Protein AF-A0A147GW71-F1 (afdb_monomer_lite)

Secondary structure (DSSP, 8-state):
--------SHHHHHH--PBPPGGG--HHHHHHHHHHHHHSEEEHHHHHHHHPPTTS-HHHHHHHHHHHHHHHHHHSTTTEEEEEEEETTEEEEEE-S---SS-B-TTHHHHTT--

Radius of gyration: 15.8 Å; chains: 1; bounding box: 31×53×45 Å

Sequence (115 aa):
MRGAKKLLPSLHKAAHGPMTPADQVEPFAGRLWKLLCIRKVLTAEEAANLLVDAGQDVGRARTRASELLLAWSRQCPLAIQPSDRRIKGAKRYGLMVDLGPTPPDIRAKARSRAP

Organism: NCBI:txid433924

pLDDT: mean 84.76, std 17.25, range [36.5, 98.19]

Foldseek 3Di:
DDDDPPPPDPLLVLLDFAFDDPVRQDPLQLQLVVVCVVVQKDFLLRSLVPPDDPPDDSVVSSVVSLVSLVLLCVRRVSQKPWDPDDDVNTIMIGGPDDNDNTGHDSCVVVVVPDD

Structure (mmCIF, N/CA/C/O backbone):
data_AF-A0A147GW71-F1
#
_entry.id   AF-A0A147GW71-F1
#
loop_
_atom_site.group_PDB
_atom_site.id
_atom_site.type_symbol
_atom_site.label_atom_id
_atom_site.label_alt_id
_atom_site.label_comp_id
_atom_site.label_asym_id
_atom_site.label_entity_id
_atom_site.label_seq_id
_atom_site.pdbx_PDB_ins_code
_atom_site.Cartn_x
_atom_site.Cartn_y
_atom_site.Cartn_z
_atom_site.occupancy
_atom_site.B_iso_or_equiv
_atom_site.auth_seq_id
_atom_site.auth_comp_id
_atom_site.auth_asym_id
_atom_site.auth_atom_id
_atom_site.pdbx_PDB_model_num
ATOM 1 N N . MET A 1 1 ? 16.323 -41.469 -8.888 1.00 37.78 1 MET A N 1
ATOM 2 C CA . MET A 1 1 ? 15.845 -40.229 -8.238 1.00 37.78 1 MET A CA 1
ATOM 3 C C . MET A 1 1 ? 15.941 -39.082 -9.241 1.00 37.78 1 MET A C 1
ATOM 5 O O . MET A 1 1 ? 17.045 -38.696 -9.591 1.00 37.78 1 MET A O 1
ATOM 9 N N . ARG A 1 2 ? 14.818 -38.626 -9.818 1.00 41.00 2 ARG A N 1
ATOM 10 C CA . ARG A 1 2 ? 14.815 -37.534 -10.813 1.00 41.00 2 ARG A CA 1
ATOM 11 C C . ARG A 1 2 ? 14.863 -36.200 -10.076 1.00 41.00 2 ARG A C 1
ATOM 13 O O . ARG A 1 2 ? 13.941 -35.884 -9.332 1.00 41.00 2 ARG A O 1
ATOM 20 N N . GLY A 1 3 ? 15.946 -35.452 -10.276 1.00 42.41 3 GLY A N 1
ATOM 21 C CA . GLY A 1 3 ? 16.105 -34.106 -9.742 1.00 42.41 3 GLY A CA 1
ATOM 22 C C . GLY A 1 3 ? 14.968 -33.206 -10.214 1.00 42.41 3 GLY A C 1
ATOM 23 O O . GLY A 1 3 ? 14.745 -33.046 -11.415 1.00 42.41 3 GLY A O 1
ATOM 24 N N . ALA A 1 4 ? 14.243 -32.629 -9.258 1.00 46.25 4 ALA A N 1
ATOM 25 C CA . ALA A 1 4 ? 13.316 -31.547 -9.523 1.00 46.25 4 ALA A CA 1
ATOM 26 C C . ALA A 1 4 ? 14.121 -30.384 -10.117 1.00 46.25 4 ALA A C 1
ATOM 28 O O . ALA A 1 4 ? 14.890 -29.723 -9.418 1.00 46.25 4 ALA A O 1
ATOM 29 N N . LYS A 1 5 ? 13.977 -30.155 -11.427 1.00 45.88 5 LYS A N 1
ATOM 30 C CA . LYS A 1 5 ? 14.442 -28.929 -12.076 1.00 45.88 5 LYS A CA 1
ATOM 31 C C . LYS A 1 5 ? 13.789 -27.766 -11.328 1.00 45.88 5 LYS A C 1
ATOM 33 O O . LYS A 1 5 ? 12.586 -27.557 -11.466 1.00 45.88 5 LYS A O 1
ATOM 38 N N . LYS A 1 6 ? 14.556 -27.037 -10.510 1.00 48.81 6 LYS A N 1
ATOM 39 C CA . LYS A 1 6 ? 14.127 -25.759 -9.929 1.00 48.81 6 LYS A CA 1
ATOM 40 C C . LYS A 1 6 ? 13.886 -24.783 -11.080 1.00 48.81 6 LYS A C 1
ATOM 42 O O . LYS A 1 6 ? 14.790 -24.094 -11.537 1.00 48.81 6 LYS A O 1
ATOM 47 N N . LEU A 1 7 ? 12.652 -24.759 -11.561 1.00 46.03 7 LEU A N 1
ATOM 48 C CA . LEU A 1 7 ? 12.113 -23.801 -12.520 1.00 46.03 7 LEU A CA 1
ATOM 49 C C . LEU A 1 7 ? 11.894 -22.446 -11.824 1.00 46.03 7 LEU A C 1
ATOM 51 O O . LEU A 1 7 ? 10.775 -21.969 -11.738 1.00 46.03 7 LEU A O 1
ATOM 55 N N . LEU A 1 8 ? 12.937 -21.834 -11.256 1.00 54.69 8 LEU A N 1
ATOM 56 C CA . LEU A 1 8 ? 12.825 -20.523 -10.598 1.00 54.69 8 LEU A CA 1
ATOM 57 C C . LEU A 1 8 ? 14.076 -19.657 -10.822 1.00 54.69 8 LEU A C 1
ATOM 59 O O . LEU A 1 8 ? 14.894 -19.501 -9.919 1.00 54.69 8 LEU A O 1
ATOM 63 N N . PRO A 1 9 ? 14.254 -19.120 -12.043 1.00 47.50 9 PRO A N 1
ATOM 64 C CA . PRO A 1 9 ? 14.814 -17.761 -12.140 1.00 47.50 9 PRO A CA 1
ATOM 65 C C . PRO A 1 9 ? 14.070 -16.819 -13.109 1.00 47.50 9 PRO A C 1
ATOM 67 O O . PRO A 1 9 ? 14.320 -15.618 -13.100 1.00 47.50 9 PRO A O 1
ATOM 70 N N . SER A 1 10 ? 13.149 -17.315 -13.945 1.00 47.97 10 SER A N 1
ATOM 71 C CA . SER A 1 10 ? 12.546 -16.501 -15.021 1.00 47.97 10 SER A CA 1
ATOM 72 C C . SER A 1 10 ? 11.374 -15.614 -14.558 1.00 47.97 10 SER A C 1
ATOM 74 O O . SER A 1 10 ? 11.170 -14.529 -15.099 1.00 47.97 10 SER A O 1
ATOM 76 N N . LEU A 1 11 ? 10.652 -16.021 -13.504 1.00 52.34 11 LEU A N 1
ATOM 77 C CA . LEU A 1 11 ? 9.483 -15.293 -12.986 1.00 52.34 11 LEU A CA 1
ATOM 78 C C . LEU A 1 11 ? 9.826 -13.918 -12.394 1.00 52.34 11 LEU A C 1
ATOM 80 O O . LEU A 1 11 ? 9.023 -13.000 -12.520 1.00 52.34 11 LEU A O 1
ATOM 84 N N . HIS A 1 12 ? 11.011 -13.748 -11.797 1.00 57.75 12 HIS A N 1
ATOM 85 C CA . HIS A 1 12 ? 11.369 -12.495 -11.125 1.00 57.75 12 HIS A CA 1
ATOM 86 C C . HIS A 1 12 ? 11.419 -11.325 -12.107 1.00 57.75 12 HIS A C 1
ATOM 88 O O . HIS A 1 12 ? 10.717 -10.338 -11.914 1.00 57.75 12 HIS A O 1
ATOM 94 N N . LYS A 1 13 ? 12.157 -11.455 -13.218 1.00 60.81 13 LYS A N 1
ATOM 95 C CA . LYS A 1 13 ? 12.318 -10.361 -14.191 1.00 60.81 13 LYS A CA 1
ATOM 96 C C . LYS A 1 13 ? 10.992 -9.942 -14.839 1.00 60.81 13 LYS A C 1
ATOM 98 O O . LYS A 1 13 ? 10.788 -8.756 -15.056 1.00 60.81 13 LYS A O 1
ATOM 103 N N . ALA A 1 14 ? 10.090 -10.893 -15.097 1.00 63.03 14 ALA A N 1
ATOM 104 C CA . ALA A 1 14 ? 8.753 -10.615 -15.629 1.00 63.03 14 ALA A CA 1
ATOM 105 C C . ALA A 1 14 ? 7.781 -10.043 -14.576 1.00 63.03 14 ALA A C 1
ATOM 107 O O . ALA A 1 14 ? 6.789 -9.411 -14.934 1.00 63.03 14 ALA A O 1
ATOM 108 N N . ALA A 1 15 ? 8.051 -10.258 -13.283 1.00 67.50 15 ALA A N 1
ATOM 109 C CA . ALA A 1 15 ? 7.265 -9.715 -12.177 1.00 67.50 15 ALA A CA 1
ATOM 110 C C . ALA A 1 15 ? 7.661 -8.275 -11.797 1.00 67.50 15 ALA A C 1
ATOM 112 O O . ALA A 1 15 ? 6.875 -7.586 -11.141 1.00 67.50 15 ALA A O 1
ATOM 113 N N . HIS A 1 16 ? 8.842 -7.809 -12.217 1.00 68.69 16 HIS A N 1
ATOM 114 C CA . HIS A 1 16 ? 9.291 -6.434 -12.014 1.00 68.69 16 HIS A CA 1
ATOM 115 C C . HIS A 1 16 ? 8.671 -5.486 -13.050 1.00 68.69 16 HIS A C 1
ATOM 117 O O . HIS A 1 16 ? 8.978 -5.540 -14.239 1.00 68.69 16 HIS A O 1
ATOM 123 N N . GLY A 1 17 ? 7.828 -4.567 -12.580 1.00 75.19 17 GLY A N 1
ATOM 124 C CA . GLY A 1 17 ? 7.578 -3.303 -13.272 1.00 75.19 17 GLY A CA 1
ATOM 125 C C . GLY A 1 17 ? 8.708 -2.292 -13.012 1.00 75.19 17 GLY A C 1
ATOM 126 O O . GLY A 1 17 ? 9.605 -2.564 -12.213 1.00 75.19 17 GLY A O 1
ATOM 127 N N . PRO A 1 18 ? 8.679 -1.108 -13.650 1.00 86.06 18 PRO A N 1
ATOM 128 C CA . PRO A 1 18 ? 9.603 -0.028 -13.311 1.00 86.06 18 PRO A CA 1
ATOM 129 C C . PRO A 1 18 ? 9.446 0.349 -11.832 1.00 86.06 18 PRO A C 1
ATOM 131 O O . PRO A 1 18 ? 8.324 0.528 -11.353 1.00 86.06 18 PRO A O 1
ATOM 134 N N . MET A 1 19 ? 10.567 0.443 -11.119 1.00 91.50 19 MET A N 1
ATOM 135 C CA . MET A 1 19 ? 10.614 0.747 -9.686 1.00 91.50 19 MET A CA 1
ATOM 136 C C . MET A 1 19 ? 10.862 2.239 -9.465 1.00 91.50 19 MET A C 1
ATOM 138 O O . MET A 1 19 ? 11.510 2.895 -10.280 1.00 91.50 19 MET A O 1
ATOM 142 N N . THR A 1 20 ? 10.361 2.780 -8.356 1.00 92.25 20 THR A N 1
ATOM 143 C CA . THR A 1 20 ? 10.575 4.191 -8.011 1.00 92.25 20 THR A CA 1
ATOM 144 C C . THR A 1 20 ? 12.028 4.390 -7.562 1.00 92.25 20 THR A C 1
ATOM 146 O O . THR A 1 20 ? 12.473 3.648 -6.677 1.00 92.25 20 THR A O 1
ATOM 149 N N . PRO A 1 21 ? 12.775 5.365 -8.120 1.00 92.19 21 PRO A N 1
ATOM 150 C CA . PRO A 1 21 ? 14.088 5.749 -7.600 1.00 92.19 21 PRO A CA 1
ATOM 151 C C . PRO A 1 21 ? 14.002 6.138 -6.122 1.00 92.19 21 PRO A C 1
ATOM 153 O O . PRO A 1 21 ? 13.028 6.769 -5.711 1.00 92.19 21 PRO A O 1
ATOM 156 N N . ALA A 1 22 ? 14.987 5.738 -5.314 1.00 90.12 22 ALA A N 1
ATOM 157 C CA . ALA A 1 22 ? 14.919 5.845 -3.853 1.00 90.12 22 ALA A CA 1
ATOM 158 C C . ALA A 1 22 ? 14.729 7.289 -3.352 1.00 90.12 22 ALA A C 1
ATOM 160 O O . ALA A 1 22 ? 13.973 7.518 -2.412 1.00 90.12 22 ALA A O 1
ATOM 161 N N . ASP A 1 23 ? 15.361 8.250 -4.019 1.00 92.81 23 ASP A N 1
ATOM 162 C CA . ASP A 1 23 ? 15.273 9.694 -3.778 1.00 92.81 23 ASP A CA 1
ATOM 163 C C . ASP A 1 23 ? 13.906 10.299 -4.148 1.00 92.81 23 ASP A C 1
ATOM 165 O O . ASP A 1 23 ? 13.579 11.405 -3.726 1.00 92.81 23 ASP A O 1
ATOM 169 N N . GLN A 1 24 ? 13.082 9.571 -4.904 1.00 93.50 24 GLN A N 1
ATOM 170 C CA . GLN A 1 24 ? 11.765 10.015 -5.370 1.00 93.50 24 GLN A CA 1
ATOM 171 C C . GLN A 1 24 ? 10.602 9.299 -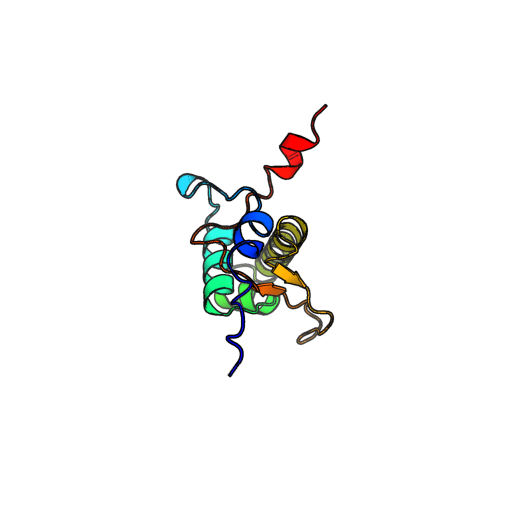4.676 1.00 93.50 24 GLN A C 1
ATOM 173 O O . GLN A 1 24 ? 9.440 9.502 -5.049 1.00 93.50 24 GLN A O 1
ATOM 178 N N . VAL A 1 25 ? 10.885 8.428 -3.705 1.00 94.38 25 VAL A N 1
ATOM 179 C CA . VAL A 1 25 ? 9.848 7.718 -2.956 1.00 94.38 25 VAL A CA 1
ATOM 180 C C . VAL A 1 25 ? 9.201 8.680 -1.966 1.00 94.38 25 VAL A C 1
ATOM 182 O O . VAL A 1 25 ? 9.825 9.125 -1.007 1.00 94.38 25 VAL A O 1
ATOM 185 N N . GLU A 1 26 ? 7.916 8.964 -2.175 1.00 94.75 26 GLU A N 1
ATOM 186 C CA . GLU A 1 26 ? 7.115 9.723 -1.215 1.00 94.75 26 GLU A CA 1
ATOM 187 C C . GLU A 1 26 ? 7.114 9.010 0.162 1.00 94.75 26 GLU A C 1
ATOM 189 O O . GLU A 1 26 ? 6.972 7.780 0.207 1.00 94.75 26 GLU A O 1
ATOM 194 N N . PRO A 1 27 ? 7.285 9.730 1.290 1.00 94.62 27 PRO A N 1
ATOM 195 C CA . PRO A 1 27 ? 7.512 9.115 2.600 1.00 94.62 27 PRO A CA 1
ATOM 196 C C . PRO A 1 27 ? 6.458 8.093 3.047 1.00 94.62 27 PRO A C 1
ATOM 198 O O . PRO A 1 27 ? 6.812 7.035 3.580 1.00 94.62 27 PRO A O 1
ATOM 201 N N . PHE A 1 28 ? 5.165 8.368 2.851 1.00 95.81 28 PHE A N 1
ATOM 202 C CA . PHE A 1 28 ? 4.100 7.429 3.200 1.00 95.81 28 PHE A CA 1
ATOM 203 C C . PHE A 1 28 ? 4.150 6.178 2.318 1.00 95.81 28 PHE A C 1
ATOM 205 O O . PHE A 1 28 ? 4.114 5.064 2.843 1.00 95.81 28 PHE A O 1
ATOM 212 N N . ALA A 1 29 ? 4.321 6.336 1.003 1.00 97.12 29 ALA A N 1
ATOM 213 C CA . ALA A 1 29 ? 4.500 5.219 0.080 1.00 97.12 29 ALA A CA 1
ATOM 214 C C . ALA A 1 29 ? 5.709 4.341 0.452 1.00 97.12 29 ALA A C 1
ATOM 216 O O . ALA A 1 29 ? 5.604 3.114 0.443 1.00 97.12 29 ALA A O 1
ATOM 217 N N . GLY A 1 30 ? 6.833 4.946 0.846 1.00 97.19 30 GLY A N 1
ATOM 218 C CA . GLY A 1 30 ? 8.022 4.219 1.294 1.00 97.19 30 GLY A CA 1
ATOM 219 C C . GLY A 1 30 ? 7.789 3.412 2.573 1.00 97.19 30 GLY A C 1
ATOM 220 O O . GLY A 1 30 ? 8.167 2.240 2.646 1.00 97.19 30 GLY A O 1
ATOM 221 N N . ARG A 1 31 ? 7.126 4.002 3.577 1.00 97.62 31 ARG A N 1
ATOM 222 C CA . ARG A 1 31 ? 6.763 3.299 4.821 1.00 97.62 31 ARG A CA 1
ATOM 223 C C . ARG A 1 31 ? 5.767 2.164 4.569 1.00 97.62 31 ARG A C 1
ATOM 225 O O . ARG A 1 31 ? 5.959 1.062 5.081 1.00 97.62 31 ARG A O 1
ATOM 232 N N . LEU A 1 32 ? 4.760 2.402 3.730 1.00 98.19 32 LEU A N 1
ATOM 233 C CA . LEU A 1 32 ? 3.783 1.394 3.321 1.00 98.19 32 LEU A CA 1
ATOM 234 C C . LEU A 1 32 ? 4.440 0.215 2.599 1.00 98.19 32 LEU A C 1
ATOM 236 O O . LEU A 1 32 ? 4.129 -0.937 2.898 1.00 98.19 32 LEU A O 1
ATOM 240 N N . TRP A 1 33 ? 5.370 0.497 1.685 1.00 97.81 33 TRP A N 1
ATOM 241 C CA . TRP A 1 33 ? 6.115 -0.533 0.968 1.00 97.81 33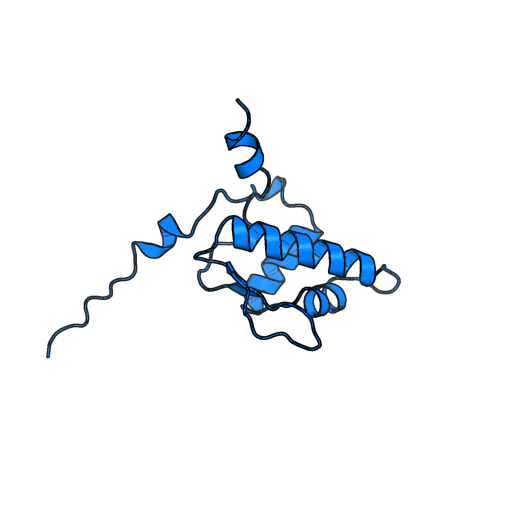 TRP A CA 1
ATOM 242 C C . TRP A 1 33 ? 6.919 -1.418 1.919 1.00 97.81 33 TRP A C 1
ATOM 244 O O . TRP A 1 33 ? 6.785 -2.639 1.890 1.0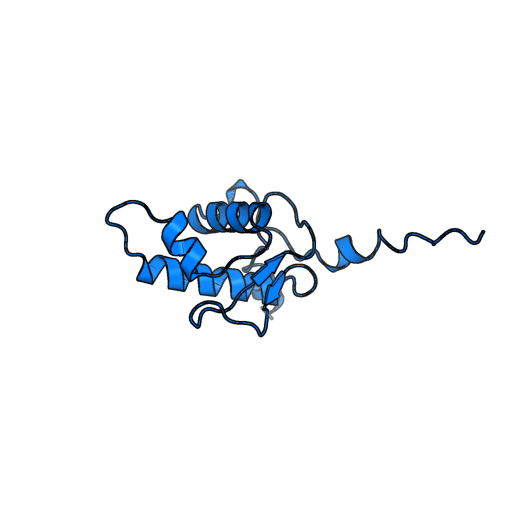0 97.81 33 TRP A O 1
ATOM 254 N N . LYS A 1 34 ? 7.683 -0.807 2.834 1.00 97.31 34 LYS A N 1
ATOM 255 C CA . LYS A 1 34 ? 8.432 -1.539 3.866 1.00 97.31 34 LYS A CA 1
ATOM 256 C C . LYS A 1 34 ? 7.510 -2.417 4.710 1.00 97.31 34 LYS A C 1
ATOM 258 O O . LYS A 1 34 ? 7.823 -3.585 4.938 1.00 97.31 34 LYS A O 1
ATOM 263 N N . LEU A 1 35 ? 6.359 -1.887 5.129 1.00 97.81 35 LEU A N 1
ATOM 264 C CA . LEU A 1 35 ? 5.382 -2.646 5.905 1.00 97.81 35 LEU A CA 1
ATOM 265 C C . LEU A 1 35 ? 4.853 -3.860 5.125 1.00 97.81 35 LEU A C 1
ATOM 267 O O . LEU A 1 35 ? 4.797 -4.956 5.683 1.00 97.81 35 LEU A O 1
ATOM 271 N N . LEU A 1 36 ? 4.528 -3.698 3.839 1.00 97.31 36 LEU A N 1
ATOM 272 C CA . LEU A 1 36 ? 4.111 -4.804 2.974 1.00 97.31 36 LEU A CA 1
ATOM 273 C C . LEU A 1 36 ? 5.231 -5.843 2.797 1.00 97.31 36 LEU A C 1
ATOM 275 O O . LEU A 1 36 ? 4.967 -7.040 2.896 1.00 97.31 36 LEU A O 1
ATOM 279 N N . CYS A 1 37 ? 6.478 -5.413 2.598 1.00 95.44 37 CYS A N 1
ATOM 280 C CA . CYS A 1 37 ? 7.626 -6.313 2.473 1.00 95.44 37 CYS A CA 1
ATOM 281 C C . CYS A 1 37 ? 7.874 -7.143 3.738 1.00 95.44 37 CYS A C 1
ATOM 283 O O . CYS A 1 37 ? 8.240 -8.314 3.617 1.00 95.44 37 CYS A O 1
ATOM 285 N N . ILE A 1 38 ? 7.653 -6.567 4.925 1.00 95.25 38 ILE A N 1
ATOM 286 C CA . ILE A 1 38 ? 7.786 -7.255 6.218 1.00 95.25 38 ILE A CA 1
ATOM 287 C C . ILE A 1 38 ? 6.612 -8.210 6.445 1.00 95.25 38 ILE A C 1
ATOM 289 O O . ILE A 1 38 ? 6.812 -9.384 6.741 1.00 95.25 38 ILE A O 1
ATOM 293 N N . ARG A 1 39 ? 5.374 -7.721 6.306 1.00 95.12 39 ARG A N 1
ATOM 294 C CA . ARG A 1 39 ? 4.167 -8.495 6.636 1.00 95.12 39 ARG A CA 1
ATOM 295 C C . ARG A 1 39 ? 3.794 -9.518 5.564 1.00 95.12 39 ARG A C 1
ATOM 297 O O . ARG A 1 39 ? 3.013 -10.419 5.854 1.00 95.12 39 ARG A O 1
ATOM 304 N N . LYS A 1 40 ? 4.290 -9.360 4.330 1.00 94.88 40 LYS A N 1
ATOM 305 C CA . LYS A 1 40 ? 3.929 -10.094 3.093 1.00 94.88 40 LYS A CA 1
ATOM 306 C C . LYS A 1 40 ? 2.458 -10.020 2.692 1.00 94.88 40 LYS A C 1
ATOM 308 O O . LYS A 1 40 ? 2.115 -10.299 1.551 1.00 94.88 40 LYS A O 1
ATOM 313 N N . VAL A 1 41 ? 1.584 -9.643 3.607 1.00 95.12 41 VAL A N 1
ATOM 314 C CA . VAL A 1 41 ? 0.146 -9.545 3.454 1.00 95.12 41 VAL A CA 1
ATOM 315 C C . VAL A 1 41 ? -0.298 -8.311 4.216 1.00 95.12 41 VAL A C 1
ATOM 317 O O . VAL A 1 41 ? 0.067 -8.148 5.379 1.00 95.12 41 VAL A O 1
ATOM 320 N N . LEU A 1 42 ? -1.090 -7.457 3.576 1.00 96.44 42 LEU A N 1
ATOM 321 C CA . LEU A 1 42 ? -1.524 -6.209 4.187 1.00 96.44 42 LEU A CA 1
ATOM 322 C C . LEU A 1 42 ? -2.884 -5.762 3.649 1.00 96.44 42 LEU A C 1
ATOM 324 O O . LEU A 1 42 ? -3.162 -5.857 2.449 1.00 96.44 42 LEU A O 1
ATOM 328 N N . THR A 1 43 ? -3.730 -5.247 4.532 1.00 97.44 43 THR A N 1
ATOM 329 C CA . THR A 1 43 ? -4.897 -4.437 4.172 1.00 97.44 43 THR A CA 1
ATOM 330 C C . THR A 1 43 ? -4.592 -2.953 4.359 1.00 97.44 43 THR A C 1
ATOM 332 O O . THR A 1 43 ? -3.732 -2.566 5.150 1.00 97.44 43 THR A O 1
ATOM 335 N N . ALA A 1 44 ? -5.328 -2.091 3.660 1.00 96.69 44 ALA A N 1
ATOM 336 C CA . ALA A 1 44 ? -5.167 -0.647 3.821 1.00 96.69 44 ALA A CA 1
ATOM 337 C C . ALA A 1 44 ? -5.558 -0.144 5.223 1.00 96.69 44 ALA A C 1
ATOM 339 O O . ALA A 1 44 ? -4.991 0.832 5.703 1.00 96.69 44 ALA A O 1
ATOM 340 N N . GLU A 1 45 ? -6.509 -0.818 5.875 1.00 95.75 45 GLU A N 1
ATOM 341 C CA . GLU A 1 45 ? -6.932 -0.530 7.250 1.00 95.75 45 GLU A CA 1
ATOM 342 C C . GLU A 1 45 ? -5.801 -0.834 8.244 1.00 95.75 45 GLU A C 1
ATOM 344 O O . GLU A 1 45 ? -5.442 0.015 9.054 1.00 95.75 45 GLU A O 1
ATOM 349 N N . GLU A 1 46 ? -5.176 -2.013 8.150 1.00 96.31 46 GLU A N 1
ATOM 350 C CA . GLU A 1 46 ? -4.014 -2.359 8.982 1.00 96.31 46 GLU A CA 1
ATOM 351 C C . GLU A 1 46 ? -2.853 -1.390 8.751 1.00 96.31 46 GLU A C 1
ATOM 353 O O . GLU A 1 46 ? -2.212 -0.956 9.703 1.00 96.31 46 GLU A O 1
ATOM 358 N N . ALA A 1 47 ? -2.597 -1.026 7.492 1.00 97.00 47 ALA A N 1
ATOM 359 C CA . ALA A 1 47 ? -1.541 -0.085 7.156 1.00 97.00 47 ALA A CA 1
ATOM 360 C C . ALA A 1 47 ? -1.778 1.298 7.774 1.00 97.00 47 ALA A C 1
ATOM 362 O O . ALA A 1 47 ? -0.864 1.860 8.369 1.00 97.00 47 ALA A O 1
ATOM 363 N N . ALA A 1 48 ? -2.994 1.837 7.658 1.00 95.69 48 ALA A N 1
ATOM 364 C CA . ALA A 1 48 ? -3.325 3.145 8.210 1.00 95.69 48 ALA A CA 1
ATOM 365 C C . ALA A 1 48 ? -3.167 3.168 9.732 1.00 95.69 48 ALA A C 1
ATOM 367 O O . ALA A 1 48 ? -2.498 4.048 10.257 1.00 95.69 48 ALA A O 1
ATOM 368 N N . ASN A 1 49 ? -3.686 2.158 10.430 1.00 94.38 49 ASN A N 1
ATOM 369 C CA . ASN A 1 49 ? -3.587 2.086 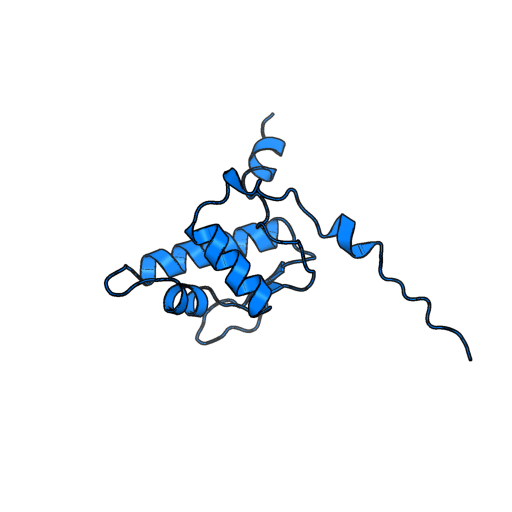11.888 1.00 94.38 49 ASN A CA 1
ATOM 370 C C . ASN A 1 49 ? -2.143 1.909 12.402 1.00 94.38 49 ASN A C 1
ATOM 372 O O . ASN A 1 49 ? -1.876 2.202 13.561 1.00 94.38 49 ASN A O 1
ATOM 376 N N . LEU A 1 50 ? -1.217 1.418 11.568 1.00 96.00 50 LEU A N 1
ATOM 377 C CA . LEU A 1 50 ? 0.184 1.195 11.950 1.00 96.00 50 LEU A CA 1
ATOM 378 C C . LEU A 1 50 ? 1.137 2.325 11.543 1.00 96.00 50 LEU A C 1
ATOM 380 O O . LEU A 1 50 ? 2.215 2.432 12.118 1.00 96.00 50 LEU A O 1
ATOM 384 N N . LEU A 1 51 ? 0.803 3.103 10.512 1.00 95.88 51 LEU A N 1
ATOM 385 C CA . LEU A 1 51 ? 1.722 4.081 9.909 1.00 95.88 51 LEU A CA 1
ATOM 386 C C . LEU A 1 51 ? 1.409 5.533 10.265 1.00 95.88 51 LEU A C 1
ATOM 388 O O . LEU A 1 51 ? 2.207 6.417 9.951 1.00 95.88 51 LEU A O 1
ATOM 392 N N . VAL A 1 52 ? 0.234 5.769 10.836 1.00 93.94 52 VAL A N 1
ATOM 393 C CA . VAL A 1 52 ? -0.280 7.091 11.179 1.00 93.94 52 VAL A CA 1
ATOM 394 C C . VAL A 1 52 ? 0.087 7.408 12.624 1.00 93.94 52 VAL A C 1
ATOM 396 O O . VAL A 1 52 ? -0.098 6.574 13.508 1.00 93.94 52 VAL A O 1
ATOM 399 N N . ASP A 1 53 ? 0.603 8.612 12.854 1.00 90.50 53 ASP A N 1
ATOM 400 C CA . ASP A 1 53 ? 0.944 9.084 14.196 1.00 90.50 53 ASP A CA 1
ATOM 401 C C . ASP A 1 53 ? -0.312 9.542 14.958 1.00 90.50 53 ASP A C 1
ATOM 403 O O . ASP A 1 53 ? -1.369 9.804 14.375 1.00 90.50 53 ASP A O 1
ATOM 407 N N . ALA A 1 54 ? -0.209 9.673 16.282 1.00 87.69 54 ALA A N 1
ATOM 408 C CA . ALA A 1 54 ? -1.322 10.144 17.102 1.00 87.69 54 ALA A CA 1
ATOM 409 C C . ALA A 1 54 ? -1.831 11.521 16.625 1.00 87.69 54 ALA A C 1
ATOM 411 O O . ALA A 1 54 ? -1.053 12.451 16.419 1.00 87.69 54 ALA A O 1
ATOM 412 N N . GLY A 1 55 ? -3.151 11.647 16.459 1.00 84.50 55 GLY A N 1
ATOM 413 C CA . GLY A 1 55 ? -3.807 12.887 16.023 1.00 84.50 55 GLY A CA 1
ATOM 414 C C . GLY A 1 55 ? -3.887 13.093 14.506 1.00 84.50 55 GLY A C 1
ATOM 415 O O . GLY A 1 55 ? -4.477 14.076 14.063 1.00 84.50 55 GLY A O 1
ATOM 416 N N . GLN A 1 56 ? -3.343 12.185 13.694 1.00 90.62 56 GLN A N 1
ATOM 417 C CA . GLN A 1 56 ? -3.494 12.232 12.240 1.00 90.62 56 GLN A CA 1
ATOM 418 C C . GLN A 1 56 ? -4.762 11.501 11.757 1.00 90.62 56 GLN A C 1
ATOM 420 O O . GLN A 1 56 ? -5.293 10.599 12.406 1.00 90.62 56 GLN A O 1
ATOM 425 N N . ASP A 1 57 ? -5.244 11.887 10.573 1.00 93.75 57 ASP A N 1
ATOM 426 C CA . ASP A 1 57 ? -6.453 11.328 9.963 1.00 93.75 57 ASP A CA 1
ATOM 427 C C . ASP A 1 57 ? -6.206 9.918 9.390 1.00 93.75 57 ASP A C 1
ATOM 429 O O . ASP A 1 57 ? -5.704 9.734 8.272 1.00 93.75 57 ASP A O 1
ATOM 433 N N . VAL A 1 58 ? -6.615 8.910 10.162 1.00 95.12 58 VAL A N 1
ATOM 434 C CA . VAL A 1 58 ? -6.562 7.489 9.784 1.00 95.12 58 VAL A CA 1
ATOM 435 C C . VAL A 1 58 ? -7.405 7.203 8.538 1.00 95.12 58 VAL A C 1
ATOM 437 O O . VAL A 1 58 ? -7.009 6.395 7.694 1.00 95.12 58 VAL A O 1
ATOM 440 N N . GLY A 1 59 ? -8.544 7.881 8.371 1.00 95.81 59 GLY A N 1
ATOM 441 C CA . GLY A 1 59 ? -9.421 7.715 7.214 1.00 95.81 59 GLY A CA 1
ATOM 442 C C . GLY A 1 59 ? -8.721 8.115 5.918 1.00 95.81 59 GLY A C 1
ATOM 443 O O . GLY A 1 59 ? -8.728 7.354 4.944 1.00 95.81 59 GLY A O 1
ATOM 444 N N . ARG A 1 60 ? -8.038 9.263 5.925 1.00 95.69 60 ARG A N 1
ATOM 445 C CA . ARG A 1 60 ? -7.235 9.742 4.790 1.00 95.69 60 ARG A CA 1
ATOM 446 C C . ARG A 1 60 ? -6.077 8.801 4.472 1.00 95.69 60 ARG A C 1
ATOM 448 O O . ARG A 1 60 ? -5.874 8.450 3.307 1.00 95.69 60 ARG A O 1
ATOM 455 N N . ALA A 1 61 ? -5.349 8.350 5.491 1.00 96.69 61 ALA A N 1
ATOM 456 C CA . ALA A 1 61 ? -4.241 7.415 5.315 1.00 96.69 61 ALA A CA 1
ATOM 457 C C . ALA A 1 61 ? -4.699 6.059 4.761 1.00 96.69 61 ALA A C 1
ATOM 459 O O . ALA A 1 61 ? -4.051 5.499 3.878 1.00 96.69 61 ALA A O 1
ATOM 460 N N . ARG A 1 62 ? -5.852 5.551 5.211 1.00 97.00 62 ARG A N 1
ATOM 461 C CA . ARG A 1 62 ? -6.456 4.316 4.693 1.00 97.00 62 ARG A CA 1
ATOM 462 C C . ARG A 1 62 ? -6.836 4.433 3.226 1.00 97.00 62 ARG A C 1
ATOM 464 O O . ARG A 1 62 ? -6.564 3.513 2.449 1.00 97.00 62 ARG A O 1
ATOM 471 N N . THR A 1 63 ? -7.458 5.542 2.833 1.00 96.75 63 THR A N 1
ATOM 472 C CA . THR A 1 63 ? -7.766 5.811 1.422 1.00 96.75 63 THR A CA 1
ATOM 473 C C . THR A 1 63 ? -6.479 5.814 0.606 1.00 96.75 63 THR A C 1
ATOM 475 O O . THR A 1 63 ? -6.368 5.074 -0.372 1.00 96.75 63 THR A O 1
ATOM 478 N N . ARG A 1 64 ? -5.451 6.528 1.079 1.00 96.75 64 ARG A N 1
ATOM 479 C CA . ARG A 1 64 ? -4.161 6.599 0.391 1.00 96.75 64 ARG A CA 1
ATOM 480 C C . ARG A 1 64 ? -3.463 5.241 0.273 1.00 96.75 64 ARG A C 1
ATOM 482 O O . ARG A 1 64 ? -2.959 4.898 -0.796 1.00 96.75 64 ARG A O 1
ATOM 489 N N . ALA A 1 65 ? -3.458 4.442 1.337 1.00 97.75 65 ALA A N 1
ATOM 490 C CA . ALA A 1 65 ? -2.905 3.091 1.313 1.00 97.75 65 ALA A CA 1
ATOM 491 C C . ALA A 1 65 ? -3.673 2.181 0.343 1.00 97.75 65 ALA A C 1
ATOM 493 O O . ALA A 1 65 ? -3.058 1.398 -0.380 1.00 97.75 65 ALA A O 1
ATOM 494 N N . SER A 1 66 ? -5.003 2.313 0.276 1.00 96.50 66 SER A N 1
ATOM 495 C CA . SER A 1 66 ? -5.837 1.551 -0.663 1.00 96.50 66 SER A CA 1
ATOM 496 C C . SER A 1 66 ? -5.491 1.863 -2.117 1.00 96.50 66 SER A C 1
ATOM 498 O O . SER A 1 66 ? -5.354 0.940 -2.921 1.00 96.50 66 SER A O 1
ATOM 500 N N . GLU A 1 67 ? -5.333 3.145 -2.453 1.00 96.56 67 GLU A N 1
ATOM 501 C CA . GLU A 1 67 ? -4.947 3.595 -3.794 1.00 96.56 67 GLU A CA 1
ATOM 502 C C . GLU A 1 67 ? -3.581 3.049 -4.207 1.00 96.56 67 GLU A C 1
ATOM 504 O O . GLU A 1 67 ? -3.444 2.511 -5.305 1.00 96.56 67 GLU A O 1
ATOM 509 N N . LEU A 1 68 ? -2.583 3.154 -3.323 1.00 97.50 68 LEU A N 1
ATOM 510 C CA . LEU A 1 68 ? -1.220 2.697 -3.594 1.00 97.50 68 LEU A CA 1
ATOM 511 C C . LEU A 1 68 ? -1.152 1.178 -3.768 1.00 97.50 68 LEU A C 1
ATOM 513 O O . LEU A 1 68 ? -0.623 0.709 -4.774 1.00 97.50 68 LEU A O 1
ATOM 517 N N . LEU A 1 69 ? -1.744 0.404 -2.852 1.00 97.25 69 LEU A N 1
ATOM 518 C CA . LEU A 1 69 ? -1.777 -1.061 -2.950 1.00 97.25 69 LEU A CA 1
ATOM 519 C C . LEU A 1 69 ? -2.477 -1.525 -4.234 1.00 97.25 69 LEU A C 1
ATOM 521 O O . LEU A 1 69 ? -1.988 -2.420 -4.928 1.00 97.25 69 LEU A O 1
ATOM 525 N N . LEU A 1 70 ? -3.589 -0.878 -4.594 1.00 95.75 70 LEU A N 1
ATOM 526 C CA . LEU A 1 70 ? -4.283 -1.155 -5.846 1.00 95.75 70 LEU A CA 1
ATOM 527 C C . LEU A 1 70 ? -3.413 -0.811 -7.060 1.00 95.75 70 LEU A C 1
ATOM 529 O O . LEU A 1 70 ? -3.299 -1.626 -7.977 1.00 95.75 70 LEU A O 1
ATOM 533 N N . ALA A 1 71 ? -2.799 0.372 -7.082 1.00 95.31 71 ALA A N 1
ATOM 534 C CA . ALA A 1 71 ? -1.956 0.812 -8.187 1.00 95.31 71 ALA A CA 1
ATOM 535 C C . ALA A 1 71 ? -0.755 -0.123 -8.387 1.00 95.31 71 ALA A C 1
ATOM 537 O O . ALA A 1 71 ? -0.515 -0.574 -9.508 1.00 95.31 71 ALA A O 1
ATOM 538 N N . TRP A 1 72 ? -0.073 -0.509 -7.307 1.00 95.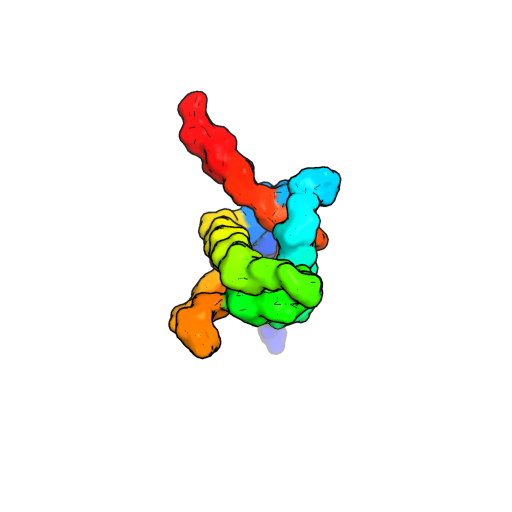88 72 TRP A N 1
ATOM 539 C CA . TRP A 1 72 ? 1.032 -1.462 -7.364 1.00 95.88 72 TRP A CA 1
ATOM 540 C C . TRP A 1 72 ? 0.588 -2.849 -7.828 1.00 95.88 72 TRP A C 1
ATOM 542 O O . TRP A 1 72 ? 1.256 -3.433 -8.678 1.00 95.88 72 TRP A O 1
ATOM 552 N N . SER A 1 73 ? -0.569 -3.349 -7.377 1.00 94.75 73 SER A N 1
ATOM 553 C CA . SER A 1 73 ? -1.110 -4.630 -7.867 1.00 94.75 73 SER A CA 1
ATOM 554 C C . SER A 1 73 ? -1.413 -4.621 -9.369 1.00 94.75 73 SER A C 1
ATOM 556 O O . SER A 1 73 ? -1.221 -5.615 -10.057 1.00 94.75 73 SER A O 1
ATOM 558 N N . ARG A 1 74 ? -1.834 -3.477 -9.920 1.00 92.75 74 ARG A N 1
ATOM 559 C CA . ARG A 1 74 ? -2.093 -3.316 -11.361 1.00 92.75 74 ARG A CA 1
ATOM 560 C C . ARG A 1 74 ? -0.819 -3.158 -12.187 1.00 92.75 74 ARG A C 1
ATOM 562 O O . ARG A 1 74 ? -0.846 -3.377 -13.401 1.00 92.75 74 ARG A O 1
ATOM 569 N N . GLN A 1 75 ? 0.258 -2.695 -11.564 1.00 91.19 75 GLN A N 1
ATOM 570 C CA . GLN A 1 75 ? 1.548 -2.497 -12.213 1.00 91.19 75 GLN A CA 1
ATOM 571 C C . GLN A 1 75 ? 2.391 -3.771 -12.204 1.00 91.19 75 GLN A C 1
ATOM 573 O O . GLN A 1 75 ? 2.969 -4.110 -13.231 1.00 91.19 75 GLN A O 1
ATOM 578 N N . CYS A 1 76 ? 2.406 -4.485 -11.079 1.00 91.75 76 CYS A N 1
ATOM 579 C CA . CYS A 1 76 ? 3.159 -5.719 -10.885 1.00 91.75 76 CYS A CA 1
ATOM 580 C C . CYS A 1 76 ? 2.215 -6.867 -10.467 1.00 91.75 76 CYS A C 1
ATOM 582 O O . CYS A 1 76 ? 2.339 -7.379 -9.352 1.00 91.75 76 CYS A O 1
ATOM 584 N N . PRO A 1 77 ? 1.267 -7.299 -11.325 1.00 91.31 77 PRO A N 1
ATOM 585 C CA . PRO A 1 77 ? 0.218 -8.262 -10.953 1.00 91.31 77 PRO A CA 1
ATOM 586 C C . PRO A 1 77 ? 0.736 -9.665 -10.605 1.00 91.31 77 PRO A C 1
ATOM 588 O O . PRO A 1 77 ? 0.058 -10.421 -9.912 1.00 91.31 77 PRO A O 1
ATOM 591 N N . LEU A 1 78 ? 1.942 -10.023 -11.058 1.00 89.88 78 LEU A N 1
ATOM 592 C CA . LEU A 1 78 ? 2.602 -11.277 -10.674 1.00 89.88 78 LEU A CA 1
ATOM 593 C C . LEU A 1 78 ? 3.258 -11.199 -9.289 1.00 89.88 78 LEU A C 1
ATOM 595 O O . LEU A 1 78 ? 3.440 -12.224 -8.639 1.00 89.88 78 LEU A O 1
ATOM 599 N N . ALA A 1 79 ? 3.615 -9.996 -8.838 1.00 92.25 79 ALA A N 1
ATOM 600 C CA . ALA A 1 79 ? 4.277 -9.784 -7.558 1.00 92.25 79 ALA A CA 1
ATOM 601 C C . ALA A 1 79 ? 3.301 -9.396 -6.450 1.00 92.25 79 ALA A C 1
ATOM 603 O O . ALA A 1 79 ? 3.537 -9.743 -5.300 1.00 92.25 79 ALA A O 1
ATOM 604 N N . ILE A 1 80 ? 2.230 -8.667 -6.770 1.00 94.69 80 ILE A N 1
ATOM 605 C CA . ILE A 1 80 ? 1.284 -8.147 -5.784 1.00 94.69 80 ILE A CA 1
ATOM 606 C C . ILE A 1 80 ? -0.125 -8.538 -6.201 1.00 94.69 80 ILE A C 1
ATOM 608 O O . ILE A 1 80 ? -0.664 -8.013 -7.176 1.00 94.69 80 ILE A O 1
ATOM 612 N N . GLN A 1 81 ? -0.734 -9.439 -5.437 1.00 94.50 81 GLN A N 1
ATOM 613 C CA . GLN A 1 81 ? -2.046 -9.987 -5.752 1.00 94.50 81 GLN A CA 1
ATOM 614 C C . GLN A 1 81 ? -3.096 -9.518 -4.744 1.00 94.50 81 GLN A C 1
ATOM 616 O O . GLN A 1 81 ? -2.907 -9.698 -3.535 1.00 94.50 81 GLN A O 1
ATOM 621 N N . PRO A 1 82 ? -4.216 -8.928 -5.199 1.00 93.88 82 PRO A N 1
ATOM 622 C CA . PRO A 1 82 ? -5.383 -8.786 -4.349 1.00 93.88 82 PRO A CA 1
ATOM 623 C C . PRO A 1 82 ? -5.962 -10.177 -4.067 1.00 93.88 82 PRO A C 1
ATOM 625 O O . PRO A 1 82 ? -6.076 -11.010 -4.960 1.00 93.88 82 PRO A O 1
ATOM 628 N N . SER A 1 83 ? -6.341 -10.422 -2.820 1.00 89.19 83 SER A N 1
ATOM 629 C CA . SER A 1 83 ? -7.094 -11.609 -2.433 1.00 89.19 83 SER A CA 1
ATOM 630 C C . SER A 1 83 ? -8.589 -11.314 -2.474 1.00 89.19 83 SER A C 1
ATOM 632 O O . SER A 1 83 ? -9.028 -10.249 -2.030 1.00 89.19 83 SER A O 1
ATOM 634 N N . ASP A 1 84 ? -9.375 -12.293 -2.923 1.00 82.06 84 ASP A N 1
ATOM 635 C CA . ASP A 1 84 ? -10.838 -12.249 -2.827 1.00 82.06 84 ASP A CA 1
ATOM 636 C C . ASP A 1 84 ? -11.319 -12.303 -1.370 1.00 82.06 84 ASP A C 1
ATOM 638 O O . ASP A 1 84 ? -12.388 -11.789 -1.028 1.00 82.06 84 ASP A O 1
ATOM 642 N N . ARG A 1 85 ? -10.498 -12.861 -0.468 1.00 86.44 85 ARG A N 1
ATOM 643 C CA . ARG A 1 85 ? -10.772 -12.857 0.967 1.00 86.44 85 ARG A CA 1
ATOM 644 C C . ARG A 1 85 ? -10.559 -11.456 1.537 1.00 86.44 85 ARG A C 1
ATOM 646 O O . ARG A 1 85 ? -9.456 -10.908 1.510 1.00 86.44 85 ARG A O 1
ATOM 653 N N . ARG A 1 86 ? -11.614 -10.921 2.150 1.00 88.88 86 ARG A N 1
ATOM 654 C CA . ARG A 1 86 ? -11.589 -9.652 2.885 1.00 88.88 86 ARG A CA 1
ATOM 655 C C . ARG A 1 86 ? -11.360 -9.879 4.376 1.00 88.88 86 ARG A C 1
ATOM 657 O O . ARG A 1 86 ? -11.818 -10.874 4.930 1.00 88.88 86 ARG A O 1
ATOM 664 N N . ILE A 1 87 ? -10.692 -8.935 5.032 1.00 86.25 87 ILE A N 1
ATOM 665 C CA . ILE A 1 87 ? -10.540 -8.899 6.495 1.00 86.25 87 ILE A CA 1
ATOM 666 C C . ILE A 1 87 ? -11.328 -7.693 6.987 1.00 86.25 87 ILE A C 1
ATOM 668 O O . ILE A 1 87 ? -11.030 -6.571 6.586 1.00 86.25 87 ILE A O 1
ATOM 672 N N . LYS A 1 88 ? -12.372 -7.921 7.795 1.00 86.19 88 LYS A N 1
ATOM 673 C CA . LYS A 1 88 ? -13.286 -6.858 8.262 1.00 86.19 88 LYS A CA 1
ATOM 674 C C . LYS A 1 88 ? -13.797 -5.962 7.112 1.00 86.19 88 LYS A C 1
ATOM 676 O O . LYS A 1 88 ? -13.856 -4.746 7.229 1.00 86.19 88 LYS A O 1
ATOM 681 N N . GLY A 1 89 ? -14.093 -6.563 5.955 1.00 84.06 89 GLY A N 1
ATOM 682 C CA . GLY A 1 89 ? -14.539 -5.848 4.750 1.00 84.06 89 GLY A CA 1
ATOM 683 C C . GLY A 1 89 ? -13.428 -5.217 3.893 1.00 84.06 89 GLY A C 1
ATOM 684 O O . GLY A 1 89 ? -13.679 -4.902 2.726 1.00 84.06 89 GLY A O 1
ATOM 685 N N . ALA A 1 90 ? -12.189 -5.108 4.381 1.00 86.56 90 ALA A N 1
ATOM 686 C CA . ALA A 1 90 ? -11.066 -4.542 3.632 1.00 86.56 90 ALA A CA 1
ATOM 687 C C . ALA A 1 90 ? -10.431 -5.555 2.663 1.00 86.56 90 ALA A C 1
ATOM 689 O O . ALA A 1 90 ? -10.271 -6.734 2.991 1.00 86.56 90 ALA A O 1
ATOM 690 N N . LYS A 1 91 ? -10.040 -5.089 1.464 1.00 93.38 91 LYS A N 1
ATOM 691 C CA . LYS A 1 91 ? -9.256 -5.893 0.511 1.00 93.38 91 LYS A CA 1
ATOM 692 C C . LYS A 1 91 ? -7.867 -6.174 1.081 1.00 93.38 91 LYS A C 1
ATOM 694 O O . LYS A 1 91 ? -7.212 -5.272 1.604 1.00 93.38 91 LYS A O 1
ATOM 699 N N . ARG A 1 92 ? -7.419 -7.413 0.916 1.00 95.19 92 ARG A N 1
ATOM 700 C CA . ARG A 1 92 ? -6.097 -7.894 1.315 1.00 95.19 92 ARG A CA 1
ATOM 701 C C . ARG A 1 92 ? -5.194 -7.970 0.089 1.00 95.19 92 ARG A C 1
ATOM 703 O O . ARG A 1 92 ? -5.621 -8.491 -0.935 1.00 95.19 92 ARG A O 1
ATOM 710 N N . TYR A 1 93 ? -3.958 -7.502 0.209 1.00 96.88 93 TYR A N 1
ATOM 711 C CA . TYR A 1 93 ? -2.940 -7.594 -0.837 1.00 96.88 93 TYR A CA 1
ATOM 712 C C . TYR A 1 93 ? -1.772 -8.446 -0.344 1.00 96.88 93 TYR A C 1
ATOM 714 O O . TYR A 1 93 ? -1.289 -8.238 0.767 1.00 96.88 93 TYR A O 1
ATOM 722 N N . GLY A 1 94 ? -1.355 -9.425 -1.145 1.00 95.56 94 GLY A N 1
ATOM 723 C CA . GLY A 1 94 ? -0.212 -10.294 -0.870 1.00 95.56 94 GLY A CA 1
ATOM 724 C C . GLY A 1 94 ? 0.974 -9.966 -1.772 1.00 95.56 94 GLY A C 1
ATOM 725 O O . GLY A 1 94 ? 0.790 -9.792 -2.973 1.00 95.56 94 GLY A O 1
ATOM 726 N N . LEU A 1 95 ? 2.173 -9.903 -1.196 1.00 94.94 95 LEU A N 1
ATOM 727 C CA . LEU A 1 95 ? 3.444 -9.808 -1.904 1.00 94.94 95 LEU A CA 1
ATOM 728 C C . LEU A 1 95 ? 3.987 -11.222 -2.145 1.00 94.94 95 LEU A C 1
ATOM 730 O O . LEU A 1 95 ? 4.460 -11.888 -1.224 1.00 94.94 95 LEU A O 1
ATOM 734 N N . MET A 1 96 ? 3.898 -11.666 -3.392 1.00 93.31 96 MET A N 1
ATOM 735 C CA . MET A 1 96 ? 4.253 -13.008 -3.857 1.00 93.31 96 MET A CA 1
ATOM 736 C C . MET A 1 96 ? 5.725 -13.116 -4.256 1.00 93.31 96 MET A C 1
ATOM 738 O O . MET A 1 96 ? 6.317 -14.190 -4.183 1.00 93.31 96 MET A O 1
ATOM 742 N N . VAL A 1 97 ? 6.312 -11.997 -4.682 1.00 89.94 97 VAL A N 1
ATOM 743 C CA . VAL A 1 97 ? 7.696 -11.899 -5.145 1.00 89.94 97 VAL A CA 1
ATOM 744 C C . VAL A 1 97 ? 8.334 -10.686 -4.484 1.00 89.94 97 VAL A C 1
ATOM 746 O O . VAL A 1 97 ? 7.724 -9.620 -4.436 1.00 89.94 97 VAL A O 1
ATOM 749 N N . ASP A 1 98 ? 9.554 -10.841 -3.978 1.00 86.81 98 ASP A N 1
ATOM 750 C CA . ASP A 1 98 ? 10.329 -9.703 -3.492 1.00 86.81 98 ASP A CA 1
ATOM 751 C C . ASP A 1 98 ? 10.754 -8.819 -4.673 1.00 86.81 98 ASP A C 1
ATOM 753 O O . ASP A 1 98 ? 11.421 -9.291 -5.594 1.00 86.81 98 ASP A O 1
ATOM 757 N N . LEU A 1 99 ? 10.331 -7.551 -4.657 1.00 88.19 99 LEU A N 1
ATOM 758 C CA . LEU A 1 99 ? 10.663 -6.566 -5.688 1.00 88.19 99 LEU A CA 1
ATOM 759 C C . LEU A 1 99 ? 11.792 -5.611 -5.270 1.00 88.19 99 LEU A C 1
ATOM 761 O O . LEU A 1 99 ? 12.149 -4.722 -6.042 1.00 88.19 99 LEU A O 1
ATOM 765 N N . GLY A 1 100 ? 12.367 -5.797 -4.080 1.00 89.25 100 GLY A N 1
ATOM 766 C CA . GLY A 1 100 ? 13.434 -4.959 -3.554 1.00 89.25 100 GLY A CA 1
ATOM 767 C C . GLY A 1 100 ? 12.948 -3.797 -2.674 1.00 89.25 100 GLY A C 1
ATOM 768 O O . GLY A 1 100 ? 11.794 -3.750 -2.234 1.00 89.25 100 GLY A O 1
ATOM 769 N N . PRO A 1 101 ? 13.850 -2.852 -2.354 1.00 90.19 101 PRO A N 1
ATOM 770 C CA . PRO A 1 101 ? 13.656 -1.912 -1.250 1.00 90.19 101 PRO A CA 1
ATOM 771 C C . PRO A 1 101 ? 12.734 -0.732 -1.572 1.00 90.19 101 PRO A C 1
ATOM 773 O O . PRO A 1 101 ? 12.280 -0.054 -0.648 1.00 90.19 101 PRO A O 1
ATOM 776 N N . THR A 1 102 ? 12.453 -0.470 -2.849 1.00 94.25 102 THR A N 1
ATOM 777 C CA . THR A 1 102 ? 11.589 0.633 -3.285 1.00 94.25 102 THR A CA 1
ATOM 778 C C . THR A 1 102 ? 10.298 0.106 -3.911 1.00 94.25 102 THR A C 1
ATOM 780 O O . THR A 1 102 ? 10.294 -0.996 -4.456 1.00 94.25 102 THR A O 1
ATOM 783 N N . PRO A 1 103 ? 9.181 0.851 -3.828 1.00 95.06 103 PRO A N 1
ATOM 784 C CA . PRO A 1 103 ? 7.921 0.433 -4.432 1.00 95.06 103 PRO A CA 1
ATOM 785 C C . PRO A 1 103 ? 7.904 0.598 -5.961 1.00 95.06 103 PRO A C 1
ATOM 787 O O . PRO A 1 103 ? 8.651 1.424 -6.501 1.00 95.06 103 PRO A O 1
ATOM 790 N N . PRO A 1 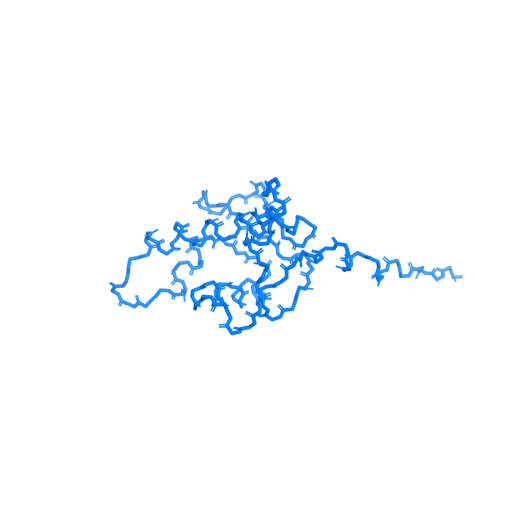104 ? 6.998 -0.102 -6.672 1.00 94.62 104 PRO A N 1
ATOM 791 C CA . PRO A 1 104 ? 6.755 0.133 -8.097 1.00 94.62 104 PRO A CA 1
ATOM 792 C C . PRO A 1 104 ? 6.414 1.603 -8.410 1.00 94.62 104 PRO A C 1
ATOM 794 O O . PRO A 1 104 ? 5.667 2.244 -7.664 1.00 94.62 104 PRO A O 1
ATOM 797 N N . ASP A 1 105 ? 6.948 2.139 -9.513 1.00 91.50 105 ASP A N 1
ATOM 798 C CA . ASP A 1 105 ? 6.696 3.516 -9.965 1.00 91.50 105 ASP A CA 1
ATOM 799 C C . ASP A 1 105 ? 5.378 3.622 -10.729 1.00 91.50 105 ASP A C 1
ATOM 801 O O . ASP A 1 105 ? 5.320 3.454 -11.952 1.00 91.50 105 ASP A O 1
ATOM 805 N N . ILE A 1 106 ? 4.318 3.980 -10.014 1.00 86.88 106 ILE A N 1
ATOM 806 C CA . ILE A 1 106 ? 2.969 4.134 -10.573 1.00 86.88 106 ILE A CA 1
ATOM 807 C C . ILE A 1 106 ? 2.880 5.198 -11.681 1.00 86.88 106 ILE A C 1
ATOM 809 O O . ILE A 1 106 ? 1.925 5.189 -12.458 1.00 86.88 106 ILE A O 1
ATOM 813 N N . ARG A 1 107 ? 3.873 6.094 -11.803 1.00 80.81 107 ARG A N 1
ATOM 814 C CA . ARG A 1 107 ? 3.923 7.138 -12.843 1.00 80.81 107 ARG A CA 1
ATOM 815 C C . ARG A 1 107 ? 4.470 6.620 -14.169 1.00 80.81 107 ARG A C 1
ATOM 817 O O . ARG A 1 107 ? 4.160 7.182 -15.217 1.00 80.81 107 ARG A O 1
ATOM 824 N N . ALA A 1 108 ? 5.257 5.549 -14.160 1.00 71.88 108 ALA A N 1
ATOM 825 C CA . ALA A 1 108 ? 5.886 5.033 -15.371 1.00 71.88 108 ALA A CA 1
ATOM 826 C C . ALA A 1 108 ? 4.859 4.537 -16.404 1.00 71.88 108 ALA A C 1
ATOM 828 O O . ALA A 1 108 ? 5.020 4.769 -17.599 1.00 71.88 108 ALA A O 1
ATOM 829 N N . LYS A 1 109 ? 3.748 3.940 -15.950 1.00 62.97 109 LYS A N 1
ATOM 830 C CA . LYS A 1 109 ? 2.659 3.489 -16.835 1.00 62.97 109 LYS A CA 1
ATOM 831 C C . LYS A 1 109 ? 1.825 4.647 -17.407 1.00 62.97 109 LYS A C 1
ATOM 833 O O . LYS A 1 109 ? 1.163 4.472 -18.424 1.00 62.97 109 LYS A O 1
ATOM 838 N N . ALA A 1 110 ? 1.832 5.815 -16.757 1.00 60.84 110 ALA A N 1
ATOM 839 C CA . ALA A 1 110 ? 1.198 7.023 -17.287 1.00 60.84 110 ALA A CA 1
ATOM 840 C C . ALA A 1 110 ? 2.032 7.630 -18.427 1.00 60.84 110 ALA A C 1
ATOM 842 O O . ALA A 1 110 ? 1.469 8.070 -19.423 1.00 60.84 110 ALA A O 1
ATOM 843 N N . ARG A 1 111 ? 3.368 7.575 -18.321 1.00 59.16 111 ARG A N 1
ATOM 844 C CA . ARG A 1 111 ? 4.283 8.053 -19.371 1.00 59.16 111 ARG A CA 1
ATOM 845 C C . ARG A 1 111 ? 4.234 7.201 -20.640 1.00 59.16 111 ARG A C 1
ATOM 847 O O . ARG A 1 111 ? 4.323 7.753 -21.723 1.00 59.16 111 ARG A O 1
ATOM 854 N N . SER A 1 112 ? 4.038 5.886 -20.528 1.00 56.28 112 SER A N 1
ATOM 855 C CA . SER A 1 112 ? 3.947 4.990 -21.694 1.00 56.28 112 SER A CA 1
ATOM 856 C C . SER A 1 112 ? 2.603 5.026 -22.436 1.00 56.28 112 SER A C 1
ATOM 858 O O . SER A 1 112 ? 2.446 4.325 -23.431 1.00 56.28 112 SER A O 1
ATOM 860 N N . ARG A 1 113 ? 1.618 5.794 -21.947 1.00 54.19 113 ARG A N 1
ATOM 861 C CA . ARG A 1 113 ? 0.317 6.012 -22.609 1.00 54.19 113 ARG A CA 1
ATOM 862 C C . ARG A 1 113 ? 0.171 7.425 -23.188 1.00 54.19 113 ARG A C 1
ATOM 864 O O . ARG A 1 113 ? -0.917 7.755 -23.652 1.00 54.19 113 ARG A O 1
ATOM 871 N N . ALA A 1 114 ? 1.218 8.249 -23.128 1.00 36.50 114 ALA A N 1
ATOM 872 C CA . ALA A 1 114 ? 1.251 9.521 -23.842 1.00 36.50 114 ALA A CA 1
ATOM 873 C C . ALA A 1 114 ? 1.540 9.249 -25.338 1.00 36.50 114 ALA A C 1
ATOM 875 O O . ALA A 1 114 ? 2.408 8.415 -25.605 1.00 36.50 114 ALA A O 1
ATOM 876 N N . PRO A 1 115 ? 0.779 9.858 -26.270 1.00 46.03 115 PRO A N 1
ATOM 877 C CA . PRO A 1 115 ? 0.930 9.666 -27.715 1.00 46.03 115 PRO A CA 1
ATOM 878 C C . PRO A 1 115 ? 2.249 10.218 -28.262 1.00 46.03 115 PRO A C 1
ATOM 880 O O . PRO A 1 115 ? 2.792 11.171 -27.654 1.00 46.03 115 PRO A O 1
#